Protein AF-A0A0J6SQS8-F1 (afdb_monomer_lite)

Structure (mmCIF, N/CA/C/O backbone):
data_AF-A0A0J6SQS8-F1
#
_entry.id   AF-A0A0J6SQS8-F1
#
loop_
_atom_site.group_PDB
_atom_site.id
_atom_site.type_symbol
_atom_site.label_atom_id
_atom_site.label_alt_id
_atom_site.label_comp_id
_atom_site.label_asym_id
_atom_site.label_entity_id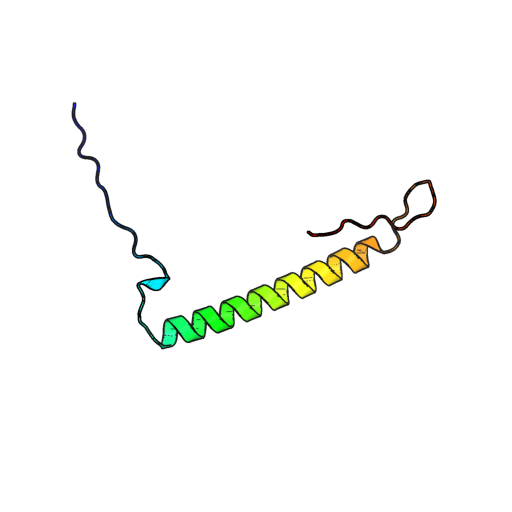
_atom_site.label_seq_id
_atom_site.pdbx_PDB_ins_code
_atom_site.Cartn_x
_atom_site.Cartn_y
_atom_site.Cartn_z
_atom_site.occupancy
_atom_site.B_iso_or_equiv
_atom_site.auth_seq_id
_atom_site.auth_comp_id
_atom_site.auth_asym_id
_atom_site.auth_atom_id
_atom_site.pdbx_PDB_model_num
ATOM 1 N N . MET A 1 1 ? 45.751 2.594 8.719 1.00 46.53 1 MET A N 1
ATOM 2 C CA . MET A 1 1 ? 45.156 1.405 8.070 1.00 46.53 1 MET A CA 1
ATOM 3 C C . MET A 1 1 ? 43.972 1.910 7.270 1.00 46.53 1 MET A C 1
ATOM 5 O O . MET A 1 1 ? 42.856 1.922 7.773 1.00 46.53 1 MET A O 1
ATOM 9 N N . ASP A 1 2 ? 44.242 2.418 6.072 1.00 69.94 2 ASP A N 1
ATOM 10 C CA . ASP A 1 2 ? 43.232 3.034 5.213 1.00 69.94 2 ASP A CA 1
ATOM 11 C C . ASP A 1 2 ? 42.569 1.935 4.385 1.00 69.94 2 ASP A C 1
ATOM 13 O O . ASP A 1 2 ? 43.138 1.425 3.422 1.00 69.94 2 ASP A O 1
ATOM 17 N N . SER A 1 3 ? 41.390 1.496 4.824 1.00 71.56 3 SER A N 1
ATOM 18 C CA . SER A 1 3 ? 40.587 0.545 4.052 1.00 71.56 3 SER A CA 1
ATOM 19 C C . SER A 1 3 ? 39.949 1.287 2.873 1.00 71.56 3 SER A C 1
ATOM 21 O O . SER A 1 3 ? 39.376 2.356 3.091 1.00 71.56 3 SER A O 1
ATOM 23 N N . PRO A 1 4 ? 40.020 0.771 1.633 1.00 77.56 4 PRO A N 1
ATOM 24 C CA . PRO A 1 4 ? 39.434 1.458 0.491 1.00 77.56 4 PRO A CA 1
ATOM 25 C C . PRO A 1 4 ? 37.904 1.433 0.597 1.00 77.56 4 PRO A C 1
ATOM 27 O O . PRO A 1 4 ? 37.275 0.376 0.525 1.00 77.56 4 PRO A O 1
ATOM 30 N N . THR A 1 5 ? 37.295 2.606 0.769 1.00 81.06 5 THR A N 1
ATOM 31 C CA . THR A 1 5 ? 35.838 2.771 0.739 1.00 81.06 5 THR A CA 1
ATOM 32 C C . THR A 1 5 ? 35.331 2.517 -0.679 1.00 81.06 5 THR A C 1
ATOM 34 O O . THR A 1 5 ? 35.584 3.308 -1.588 1.00 81.06 5 THR A O 1
ATOM 37 N N . ASN A 1 6 ? 34.604 1.418 -0.882 1.00 85.56 6 ASN A N 1
ATOM 38 C CA . ASN A 1 6 ? 33.980 1.108 -2.165 1.00 85.56 6 ASN A CA 1
ATOM 39 C C . ASN A 1 6 ? 32.653 1.871 -2.298 1.00 85.56 6 ASN A C 1
ATOM 41 O O . ASN A 1 6 ? 31.640 1.476 -1.720 1.00 85.56 6 ASN A O 1
ATOM 45 N N . ILE A 1 7 ? 32.670 2.983 -3.034 1.00 85.94 7 ILE A N 1
ATOM 46 C CA . ILE A 1 7 ? 31.472 3.777 -3.319 1.00 85.94 7 ILE A CA 1
ATOM 47 C C . ILE A 1 7 ? 30.902 3.333 -4.668 1.00 85.94 7 ILE A C 1
ATOM 49 O O . ILE A 1 7 ? 31.418 3.697 -5.724 1.00 85.94 7 ILE A O 1
ATOM 53 N N . VAL A 1 8 ? 29.804 2.579 -4.628 1.00 86.56 8 VAL A N 1
ATOM 54 C CA . VAL A 1 8 ? 29.021 2.211 -5.814 1.00 86.56 8 VAL A CA 1
ATOM 55 C C . VAL A 1 8 ? 27.825 3.150 -5.918 1.00 86.56 8 VAL A C 1
ATOM 57 O O . VAL A 1 8 ? 27.047 3.284 -4.974 1.00 86.56 8 VAL A O 1
ATOM 60 N N . ARG A 1 9 ? 27.659 3.807 -7.069 1.00 83.38 9 ARG A N 1
ATOM 61 C CA . ARG A 1 9 ? 26.468 4.624 -7.324 1.00 83.38 9 ARG A CA 1
ATOM 62 C C . ARG A 1 9 ? 25.283 3.716 -7.635 1.00 83.38 9 ARG A C 1
ATOM 64 O O . ARG A 1 9 ? 25.341 2.922 -8.571 1.00 83.38 9 ARG A O 1
ATOM 71 N N . LEU A 1 10 ? 24.212 3.859 -6.862 1.00 84.44 10 LEU A N 1
ATOM 72 C CA . LEU A 1 10 ? 22.930 3.237 -7.170 1.00 84.44 10 LEU A CA 1
ATOM 73 C C . LEU A 1 10 ? 22.238 4.058 -8.256 1.00 84.44 10 LEU A C 1
ATOM 75 O O . LEU A 1 10 ? 22.086 5.273 -8.110 1.00 84.44 10 LEU A O 1
ATOM 79 N N . ARG A 1 11 ? 21.823 3.386 -9.333 1.00 80.75 11 ARG A N 1
ATOM 80 C CA . ARG A 1 11 ? 20.973 4.004 -10.353 1.00 80.75 11 ARG A CA 1
ATOM 81 C C . ARG A 1 11 ? 19.638 4.385 -9.738 1.00 80.75 11 ARG A C 1
ATOM 83 O O . ARG A 1 11 ? 19.037 3.574 -9.030 1.00 80.75 11 ARG A O 1
ATOM 90 N N . GLN A 1 12 ? 19.202 5.609 -10.004 1.00 83.81 12 GLN A N 1
ATOM 91 C CA . GLN A 1 12 ? 17.910 6.087 -9.522 1.00 83.81 12 GLN A CA 1
ATOM 92 C C . GLN A 1 12 ? 16.782 5.488 -10.363 1.00 83.81 12 GLN A C 1
ATOM 94 O O . GLN A 1 12 ? 16.987 5.086 -11.510 1.00 83.81 12 GLN A O 1
ATOM 99 N N . ALA A 1 13 ? 15.585 5.383 -9.789 1.00 75.75 13 ALA A N 1
ATOM 100 C CA . ALA A 1 13 ? 14.459 4.759 -10.478 1.00 75.75 13 ALA A CA 1
ATOM 101 C C . ALA A 1 13 ? 14.109 5.511 -11.774 1.00 75.75 13 ALA A C 1
ATOM 103 O O . ALA A 1 13 ? 13.800 4.874 -12.783 1.00 75.75 13 ALA A O 1
ATOM 104 N N . GLU A 1 14 ? 14.232 6.837 -11.750 1.00 78.88 14 GLU A N 1
ATOM 105 C CA . GLU A 1 14 ? 13.973 7.775 -12.844 1.00 78.88 14 GLU A CA 1
ATOM 106 C C . GLU A 1 14 ? 15.029 7.713 -13.961 1.00 78.88 14 GLU A C 1
ATOM 108 O O . GLU A 1 14 ? 14.782 8.196 -15.059 1.00 78.88 14 GLU A O 1
ATOM 113 N N . GLU A 1 15 ? 16.193 7.101 -13.714 1.00 80.88 15 GLU A N 1
ATOM 114 C CA . GLU A 1 15 ? 17.243 6.904 -14.727 1.00 80.88 15 GLU A CA 1
ATOM 115 C C . GLU A 1 15 ? 16.978 5.684 -15.630 1.00 80.88 15 GLU A C 1
ATOM 117 O O . GLU A 1 15 ? 17.726 5.441 -16.580 1.00 80.88 15 GLU A O 1
ATOM 122 N N . ILE A 1 16 ? 15.942 4.888 -15.334 1.00 80.44 16 ILE A N 1
ATOM 123 C CA . ILE A 1 16 ? 15.551 3.727 -16.141 1.00 80.44 16 ILE A CA 1
ATOM 124 C C . ILE A 1 16 ? 14.566 4.183 -17.222 1.00 80.44 16 ILE A C 1
ATOM 126 O O . ILE A 1 16 ? 13.358 4.197 -16.998 1.00 80.44 16 ILE A O 1
ATOM 130 N N . ASP A 1 17 ? 15.092 4.523 -18.399 1.00 80.12 17 ASP A N 1
ATOM 131 C CA . ASP A 1 17 ? 14.302 4.864 -19.590 1.00 80.12 17 ASP A CA 1
ATOM 132 C C . ASP A 1 17 ? 13.921 3.594 -20.375 1.00 80.12 17 ASP A C 1
ATOM 134 O O . ASP A 1 17 ? 14.421 3.317 -21.466 1.00 80.12 17 ASP A O 1
ATOM 138 N N . ASP A 1 18 ? 13.090 2.752 -19.753 1.00 87.88 18 ASP A N 1
ATOM 139 C CA . ASP A 1 18 ? 12.493 1.568 -20.379 1.00 87.88 18 ASP A CA 1
ATOM 140 C C . ASP A 1 18 ? 10.956 1.702 -20.395 1.00 87.88 18 ASP A C 1
ATOM 142 O O . ASP A 1 18 ? 10.325 1.687 -19.329 1.00 87.88 18 ASP A O 1
ATOM 146 N N . PRO A 1 19 ? 10.317 1.795 -21.579 1.00 89.38 19 PRO A N 1
ATOM 147 C CA . PRO A 1 19 ? 8.872 1.996 -21.690 1.00 89.38 19 PRO A CA 1
ATOM 148 C C . PRO A 1 19 ? 8.036 0.922 -20.983 1.00 89.38 19 PRO A C 1
ATOM 150 O O . PRO A 1 19 ? 6.961 1.218 -20.455 1.00 89.38 19 PRO A O 1
ATOM 153 N N . LEU A 1 20 ? 8.512 -0.329 -20.950 1.00 94.38 20 LEU A N 1
ATOM 154 C CA . LEU A 1 20 ? 7.811 -1.411 -20.261 1.00 94.38 20 LEU A CA 1
ATOM 155 C C . LEU A 1 20 ? 7.867 -1.222 -18.739 1.00 94.38 20 LEU A C 1
ATOM 157 O O . LEU A 1 20 ? 6.844 -1.358 -18.062 1.00 94.38 20 LEU A O 1
ATOM 161 N N . THR A 1 21 ? 9.034 -0.857 -18.210 1.00 90.25 21 THR A N 1
ATOM 162 C CA . THR A 1 21 ? 9.237 -0.540 -16.793 1.00 90.25 21 THR A CA 1
ATOM 163 C C . THR A 1 21 ? 8.322 0.595 -16.341 1.00 90.25 21 THR A C 1
ATOM 165 O O . THR A 1 21 ? 7.695 0.484 -15.284 1.00 90.25 21 THR A O 1
ATOM 168 N N . GLU A 1 22 ? 8.152 1.642 -17.149 1.00 91.19 22 GLU A N 1
ATOM 169 C CA . GLU A 1 22 ? 7.245 2.744 -16.809 1.00 91.19 22 GLU A CA 1
ATOM 170 C C . GLU A 1 22 ? 5.778 2.313 -16.737 1.00 91.19 22 GLU A C 1
ATOM 172 O O . GLU A 1 22 ? 5.068 2.651 -15.781 1.00 91.19 22 GLU A O 1
ATOM 177 N N . VAL A 1 23 ? 5.322 1.486 -17.681 1.00 94.69 23 VAL A N 1
ATOM 178 C CA . VAL A 1 23 ? 3.964 0.923 -17.643 1.00 94.69 23 VAL A CA 1
ATOM 179 C C . VAL A 1 23 ? 3.762 0.053 -16.401 1.00 94.69 23 VAL A C 1
ATOM 181 O O . VAL A 1 23 ? 2.731 0.170 -15.729 1.00 94.69 23 VAL A O 1
ATOM 184 N N . LEU A 1 24 ? 4.731 -0.804 -16.069 1.00 94.75 24 LEU A N 1
ATOM 185 C CA . LEU A 1 24 ? 4.657 -1.676 -14.896 1.00 94.75 24 LEU A CA 1
ATOM 186 C C . LEU A 1 24 ? 4.625 -0.869 -13.597 1.00 94.75 24 LEU A C 1
ATOM 188 O O . LEU A 1 24 ? 3.769 -1.123 -12.751 1.00 94.75 24 LEU A O 1
ATOM 192 N N . ARG A 1 25 ? 5.475 0.153 -13.459 1.00 93.12 25 ARG A N 1
ATOM 193 C CA . ARG A 1 25 ? 5.471 1.050 -12.295 1.00 93.12 25 ARG A CA 1
ATOM 194 C C . ARG A 1 25 ? 4.162 1.812 -12.168 1.00 93.12 25 ARG A C 1
ATOM 196 O O . ARG A 1 25 ? 3.602 1.886 -11.078 1.00 93.12 25 ARG A O 1
ATOM 203 N N . ALA A 1 26 ? 3.646 2.357 -13.268 1.00 94.88 26 ALA A N 1
ATOM 204 C CA . ALA A 1 26 ? 2.374 3.070 -13.260 1.00 94.88 26 ALA A CA 1
ATOM 205 C C . ALA A 1 26 ? 1.219 2.164 -12.812 1.00 94.88 26 ALA A C 1
ATOM 207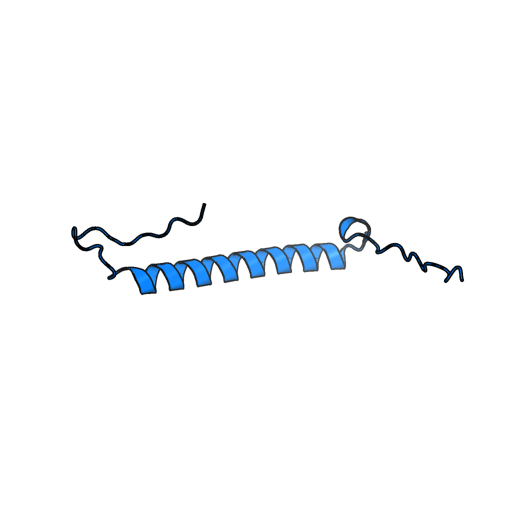 O O . ALA A 1 26 ? 0.388 2.580 -12.005 1.00 94.88 26 ALA A O 1
ATOM 208 N N . ARG A 1 27 ? 1.184 0.915 -13.289 1.00 97.00 27 ARG A N 1
ATOM 209 C CA . ARG A 1 27 ? 0.184 -0.071 -12.861 1.00 97.00 27 ARG A CA 1
ATOM 210 C C . ARG A 1 27 ? 0.364 -0.479 -11.402 1.00 97.00 27 ARG A C 1
ATOM 212 O O . ARG A 1 27 ? -0.616 -0.473 -10.668 1.00 97.00 27 ARG A O 1
ATOM 219 N N . ALA A 1 28 ? 1.591 -0.765 -10.969 1.00 97.56 28 ALA A N 1
ATOM 220 C CA . ALA A 1 28 ? 1.890 -1.119 -9.585 1.00 97.56 28 ALA A CA 1
ATOM 221 C C . ALA A 1 28 ? 1.472 -0.008 -8.612 1.00 97.56 28 ALA A C 1
ATOM 223 O O . ALA A 1 28 ? 0.796 -0.288 -7.631 1.00 97.56 28 ALA A O 1
ATOM 224 N N . ARG A 1 29 ? 1.773 1.262 -8.922 1.00 97.19 29 ARG A N 1
ATOM 225 C CA . ARG A 1 29 ? 1.328 2.415 -8.118 1.00 97.19 29 ARG A CA 1
ATOM 226 C C . ARG A 1 29 ? -0.192 2.465 -7.964 1.00 97.19 29 ARG A C 1
ATOM 228 O O . ARG A 1 29 ? -0.678 2.692 -6.864 1.00 97.19 29 ARG A O 1
ATOM 235 N N . ARG A 1 30 ? -0.938 2.221 -9.046 1.00 98.19 30 ARG A N 1
ATOM 236 C CA . ARG A 1 30 ? -2.411 2.183 -9.005 1.00 98.19 30 ARG A CA 1
ATOM 237 C C . ARG A 1 30 ? -2.932 1.028 -8.154 1.00 98.19 30 ARG A C 1
ATOM 239 O O . ARG A 1 30 ? -3.837 1.241 -7.361 1.00 98.19 30 ARG A O 1
ATOM 246 N N . LEU A 1 31 ? -2.348 -0.162 -8.295 1.00 98.44 31 LEU A N 1
ATOM 247 C CA . LEU A 1 31 ? -2.729 -1.328 -7.492 1.00 98.44 31 LEU A CA 1
ATOM 248 C C . LEU A 1 31 ? -2.452 -1.106 -6.003 1.00 98.44 31 LEU A C 1
ATOM 250 O O . LEU A 1 31 ? -3.288 -1.440 -5.173 1.00 98.44 31 LEU A O 1
ATOM 254 N N . LEU A 1 32 ? -1.307 -0.508 -5.668 1.00 98.31 32 LEU A N 1
ATOM 255 C CA . LEU A 1 32 ? -0.973 -0.167 -4.288 1.00 98.31 32 LEU A CA 1
ATOM 256 C C . LEU A 1 32 ? -1.936 0.876 -3.716 1.00 98.31 32 LEU A C 1
ATOM 258 O O . LEU A 1 32 ? -2.400 0.701 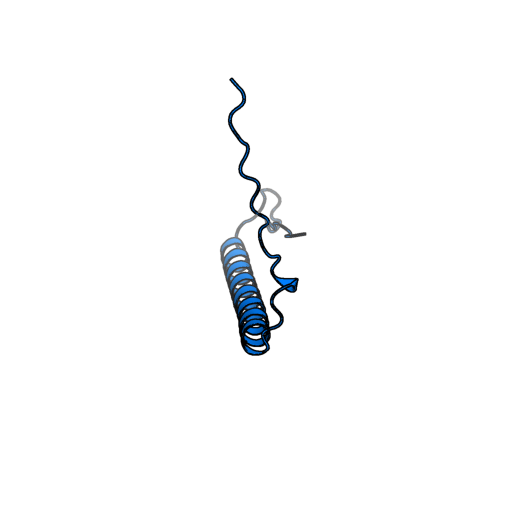-2.598 1.00 98.31 32 LEU A O 1
ATOM 262 N N . ALA A 1 33 ? -2.281 1.916 -4.481 1.00 98.12 33 ALA A N 1
ATOM 263 C CA . ALA A 1 33 ? -3.262 2.911 -4.046 1.00 98.12 33 ALA A CA 1
ATOM 264 C C . ALA A 1 33 ? -4.624 2.268 -3.739 1.00 98.12 33 ALA A C 1
ATOM 266 O O . ALA A 1 33 ? -5.165 2.469 -2.659 1.00 98.12 33 ALA A O 1
ATOM 267 N N . GLN A 1 34 ? -5.117 1.412 -4.638 1.00 98.12 34 GLN A N 1
ATOM 268 C CA . GLN A 1 34 ? -6.371 0.679 -4.435 1.00 98.12 34 GLN A CA 1
ATOM 269 C C . GLN A 1 34 ? -6.327 -0.235 -3.206 1.00 98.12 34 GLN A C 1
ATOM 271 O O . GLN A 1 34 ? -7.294 -0.308 -2.454 1.00 98.12 34 GLN A O 1
ATOM 276 N N . ALA A 1 35 ? -5.210 -0.935 -2.989 1.00 98.12 35 ALA A N 1
ATOM 277 C CA . ALA A 1 35 ? -5.048 -1.796 -1.822 1.00 98.12 35 ALA A CA 1
ATOM 278 C C . ALA A 1 35 ? -5.080 -0.991 -0.513 1.00 98.12 35 ALA A C 1
ATOM 280 O O . ALA A 1 35 ? -5.757 -1.392 0.429 1.00 98.12 35 ALA A O 1
ATOM 281 N N . VAL A 1 36 ? -4.400 0.160 -0.479 1.00 97.00 36 VAL A N 1
ATOM 282 C CA . VAL A 1 36 ? -4.394 1.063 0.682 1.00 97.00 36 VAL A CA 1
ATOM 283 C C . VAL A 1 36 ? -5.785 1.640 0.943 1.00 97.00 36 VAL A C 1
ATOM 285 O O . VAL A 1 36 ? -6.208 1.698 2.093 1.00 97.00 36 VAL A O 1
ATOM 288 N N . GLU A 1 37 ? -6.515 2.035 -0.102 1.00 96.81 37 GLU A N 1
ATOM 289 C CA . GLU A 1 37 ? -7.897 2.515 0.025 1.00 96.81 37 GLU A CA 1
ATOM 290 C C . GLU A 1 37 ? -8.806 1.442 0.635 1.00 96.81 37 GLU A C 1
ATOM 292 O O . GLU A 1 37 ? -9.545 1.725 1.578 1.00 96.81 37 GLU A O 1
ATOM 297 N N . PHE A 1 38 ? -8.701 0.200 0.159 1.00 97.88 38 PHE A N 1
ATOM 298 C CA . PHE A 1 38 ? -9.484 -0.915 0.688 1.00 97.88 38 PHE A CA 1
ATOM 299 C C . PHE A 1 38 ? -9.131 -1.237 2.147 1.00 97.88 38 PHE A C 1
ATOM 301 O O . PHE A 1 38 ? -10.013 -1.485 2.969 1.00 97.88 38 PHE A O 1
ATOM 308 N N . GLU A 1 39 ? -7.844 -1.213 2.493 1.00 96.31 39 GLU A N 1
ATOM 309 C CA . GLU A 1 39 ? -7.393 -1.426 3.869 1.00 96.31 39 GLU A CA 1
ATOM 310 C C . GLU A 1 39 ? -7.886 -0.313 4.805 1.00 96.31 39 GLU A C 1
ATOM 312 O O . GLU A 1 39 ? -8.362 -0.595 5.907 1.00 96.31 39 GLU A O 1
ATOM 317 N N . ALA A 1 40 ? -7.840 0.944 4.354 1.00 93.88 40 ALA A N 1
ATOM 318 C CA . ALA A 1 40 ? -8.351 2.081 5.108 1.00 93.88 40 ALA A CA 1
ATOM 319 C C . ALA A 1 40 ? -9.868 1.986 5.327 1.00 93.88 40 ALA A C 1
ATOM 321 O O . ALA A 1 40 ? -10.339 2.224 6.440 1.00 93.88 40 ALA A O 1
ATOM 322 N N . GLU A 1 41 ? -10.635 1.598 4.305 1.00 93.88 41 GLU A N 1
ATOM 323 C CA . GLU A 1 41 ? -12.077 1.367 4.431 1.00 93.88 41 GLU A CA 1
ATOM 324 C C . GLU A 1 41 ? -12.370 0.270 5.460 1.00 93.88 41 GLU A C 1
ATOM 326 O O . GLU A 1 41 ? -13.129 0.499 6.404 1.00 93.88 41 GLU A O 1
ATOM 331 N N . ALA A 1 42 ? -11.702 -0.881 5.347 1.00 94.75 42 ALA A N 1
ATOM 332 C CA . ALA A 1 42 ? -11.863 -1.986 6.288 1.00 94.75 42 ALA A CA 1
ATOM 333 C C . ALA A 1 42 ? -11.535 -1.570 7.732 1.00 94.75 42 ALA A C 1
ATOM 335 O O . ALA A 1 42 ? -12.256 -1.932 8.667 1.00 94.75 42 ALA A O 1
ATOM 336 N N . PHE A 1 43 ? -10.479 -0.774 7.920 1.00 91.00 43 PHE A N 1
ATOM 337 C CA . PHE A 1 43 ? -10.111 -0.232 9.224 1.00 91.00 43 PHE A CA 1
ATOM 338 C C . PHE A 1 43 ? -11.194 0.700 9.781 1.00 91.00 43 PHE A C 1
ATOM 340 O O . PHE A 1 43 ? -11.594 0.559 10.936 1.00 91.00 43 PHE A O 1
ATOM 347 N N . LEU A 1 44 ? -11.713 1.627 8.973 1.00 89.06 44 LEU A N 1
ATOM 348 C CA . LEU A 1 44 ? -12.766 2.549 9.403 1.00 89.06 44 LEU A CA 1
ATOM 349 C C . LEU A 1 44 ? -14.065 1.812 9.752 1.00 89.06 44 LEU A C 1
ATOM 351 O O . LEU A 1 44 ? -14.673 2.118 10.779 1.00 89.06 44 LEU A O 1
ATOM 355 N N . THR A 1 45 ? -14.458 0.809 8.961 1.00 91.75 45 THR A N 1
ATOM 356 C CA . THR A 1 45 ? -15.611 -0.052 9.263 1.00 91.75 45 THR A CA 1
ATOM 357 C C . THR A 1 45 ? -15.426 -0.785 10.588 1.00 91.75 45 THR A C 1
ATOM 359 O O . THR A 1 45 ? -16.329 -0.779 11.421 1.00 91.75 45 THR A O 1
ATOM 362 N N . ALA A 1 46 ? -14.247 -1.360 10.842 1.00 90.56 46 ALA A N 1
ATOM 363 C CA . ALA A 1 46 ? -13.968 -2.055 12.101 1.00 90.56 46 ALA A CA 1
ATOM 364 C C . ALA A 1 46 ? -14.068 -1.138 13.338 1.00 90.56 46 ALA A C 1
ATOM 366 O O . ALA A 1 46 ? -14.337 -1.608 14.443 1.00 90.56 46 ALA A O 1
ATOM 367 N N . MET A 1 47 ? -13.869 0.171 13.163 1.00 88.44 47 MET A N 1
ATOM 368 C CA . MET A 1 47 ? -13.858 1.159 14.246 1.00 88.44 47 MET A CA 1
ATOM 369 C C . MET A 1 47 ? -15.201 1.884 14.437 1.00 88.44 47 MET A C 1
ATOM 371 O O . MET A 1 47 ? -15.337 2.656 15.389 1.00 88.44 47 MET A O 1
ATOM 375 N N . GLN A 1 48 ? -16.200 1.641 13.579 1.00 87.69 48 GLN A N 1
ATOM 376 C CA . GLN A 1 48 ? -17.448 2.418 13.511 1.00 87.69 48 GLN A CA 1
ATOM 377 C C . GLN A 1 48 ? -18.239 2.471 14.835 1.00 87.69 48 GLN A C 1
ATOM 379 O O . GLN A 1 48 ? -18.877 3.478 15.157 1.00 87.69 48 GLN A O 1
ATOM 384 N N . ASP A 1 49 ? -18.177 1.394 15.621 1.00 89.12 49 ASP A N 1
ATOM 385 C CA . ASP A 1 49 ? -18.959 1.238 16.851 1.00 89.12 49 ASP A CA 1
ATOM 386 C C . ASP A 1 49 ? -18.204 1.728 18.094 1.00 89.12 49 ASP A C 1
ATOM 388 O O . ASP A 1 49 ? -18.775 1.830 19.182 1.00 89.12 49 ASP A O 1
ATOM 392 N N . LEU A 1 50 ? -16.923 2.086 17.953 1.00 90.31 50 LEU A N 1
ATOM 393 C CA . LEU A 1 50 ? -16.123 2.570 19.067 1.00 90.31 50 LEU A CA 1
ATOM 394 C C . LEU A 1 50 ? -16.499 4.007 19.421 1.00 90.31 50 LEU A C 1
ATOM 396 O O . LEU A 1 50 ? -16.399 4.937 18.613 1.00 90.31 50 LEU A O 1
ATOM 400 N N . ARG A 1 51 ? -16.883 4.198 20.685 1.00 89.31 51 ARG A N 1
ATOM 401 C CA . ARG A 1 51 ? -17.253 5.501 21.239 1.00 89.31 51 ARG A CA 1
ATOM 402 C C . ARG A 1 51 ? -16.281 5.960 22.316 1.00 89.31 51 ARG A C 1
ATOM 404 O O . ARG A 1 51 ? -15.698 5.168 23.056 1.00 89.31 51 ARG A O 1
ATOM 411 N N . LEU A 1 52 ? -16.097 7.270 22.391 1.00 86.75 52 LEU A N 1
ATOM 412 C CA . LEU A 1 52 ? -15.503 7.938 23.542 1.00 86.75 52 LEU A CA 1
ATOM 413 C C . LEU A 1 52 ? -16.490 7.909 24.728 1.00 86.75 52 LEU A C 1
ATOM 415 O O . LEU A 1 52 ? -17.689 7.721 24.517 1.00 86.75 52 LEU A O 1
ATOM 419 N N . PRO A 1 53 ? -16.024 8.124 25.973 1.00 90.19 53 PRO A N 1
ATOM 420 C CA . PRO A 1 53 ? -16.901 8.180 27.149 1.00 90.19 53 PRO A CA 1
ATOM 421 C C . PRO A 1 53 ? -18.001 9.251 27.069 1.00 90.19 53 PRO A C 1
ATOM 423 O O . PRO A 1 53 ? -19.012 9.148 27.752 1.00 90.19 53 PRO A O 1
ATOM 426 N N . ASP A 1 54 ? -17.813 10.267 26.223 1.00 91.12 54 ASP A N 1
ATOM 427 C CA . ASP A 1 54 ? -18.783 11.329 25.938 1.00 91.12 54 ASP A CA 1
ATOM 428 C C . ASP A 1 54 ? -19.777 10.971 24.809 1.00 91.12 54 ASP A C 1
ATOM 430 O 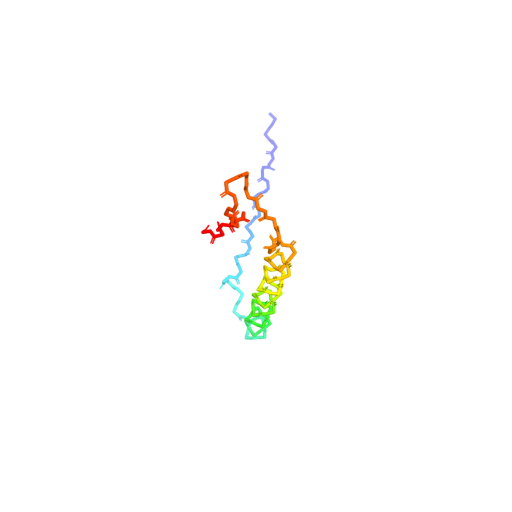O . ASP A 1 54 ? -20.579 11.806 24.397 1.00 91.12 54 ASP A O 1
ATOM 434 N N . GLY A 1 55 ? -19.731 9.736 24.293 1.00 86.12 55 GLY A N 1
ATOM 435 C CA . GLY A 1 55 ? -20.646 9.206 23.278 1.00 86.12 55 GLY A CA 1
ATOM 436 C C . GLY A 1 55 ? -20.258 9.496 21.823 1.00 86.12 55 GLY A C 1
ATOM 437 O O . GLY A 1 55 ? -20.908 8.974 20.907 1.00 86.12 55 GLY A O 1
ATOM 438 N N . ARG A 1 56 ? -19.198 10.278 21.571 1.00 87.44 56 ARG A N 1
ATOM 439 C CA . ARG A 1 56 ? -18.733 10.591 20.207 1.00 87.44 56 ARG A CA 1
ATOM 440 C C . ARG A 1 56 ? -18.037 9.402 19.552 1.00 87.44 56 ARG A C 1
ATOM 442 O O . ARG A 1 56 ? -17.416 8.589 20.233 1.00 87.44 56 ARG A O 1
ATOM 449 N N . ALA A 1 57 ? -18.118 9.320 18.224 1.00 84.00 57 ALA A N 1
ATOM 450 C CA . ALA A 1 57 ? -17.347 8.349 17.453 1.00 84.00 57 ALA A CA 1
ATOM 451 C C . ALA A 1 57 ? -15.846 8.575 17.671 1.00 84.00 57 ALA A C 1
ATOM 453 O O . ALA A 1 57 ? -15.359 9.707 17.606 1.00 84.00 57 ALA A O 1
ATOM 454 N N . ARG A 1 58 ? -15.112 7.494 17.933 1.00 79.94 58 ARG A N 1
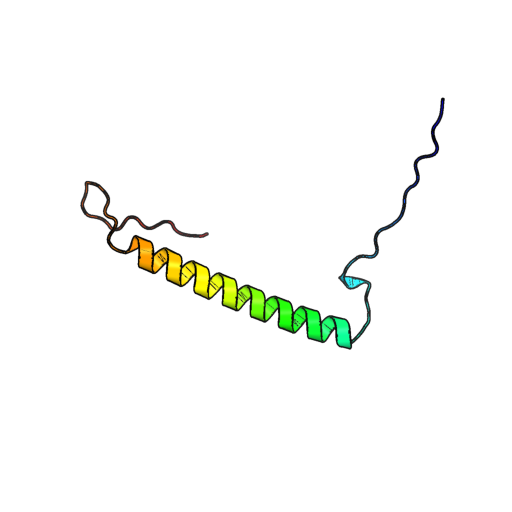ATOM 455 C CA . ARG A 1 58 ? -13.655 7.530 18.033 1.00 79.94 58 ARG A CA 1
ATOM 456 C C . ARG A 1 58 ? -13.071 7.476 16.617 1.00 79.94 58 ARG A C 1
ATOM 458 O O . ARG A 1 58 ? -12.747 6.406 16.120 1.00 79.94 58 ARG A O 1
ATOM 465 N N . LEU A 1 59 ? -12.961 8.632 15.966 1.00 73.06 59 LEU A N 1
ATOM 466 C C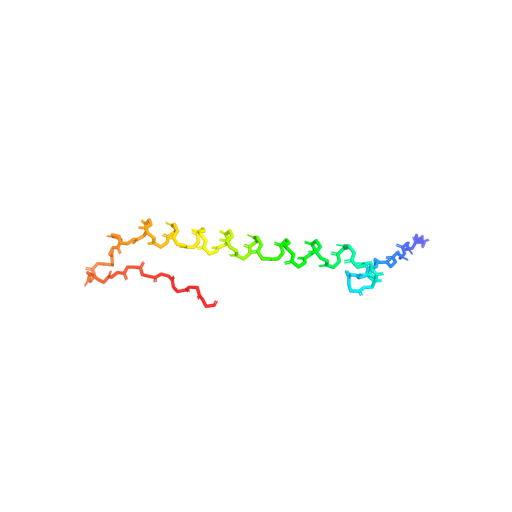A . LEU A 1 59 ? -12.324 8.758 14.651 1.00 73.06 59 LEU A CA 1
ATOM 467 C C . LEU A 1 59 ? -10.829 9.059 14.809 1.00 73.06 59 LEU A C 1
ATOM 469 O O . LEU A 1 59 ? -10.454 9.969 15.548 1.00 73.06 59 LEU A O 1
ATOM 473 N N . VAL A 1 60 ? -9.984 8.324 14.086 1.00 66.94 60 VAL A N 1
ATOM 474 C CA . VAL A 1 60 ? -8.589 8.708 13.836 1.00 66.94 60 VAL A CA 1
ATOM 475 C C . VAL A 1 60 ? -8.535 9.234 12.407 1.00 66.94 60 VAL A C 1
ATOM 477 O O . VAL A 1 60 ? -8.765 8.485 11.464 1.00 66.94 60 VAL A O 1
ATOM 480 N N . SER A 1 61 ? -8.294 10.534 12.247 1.00 60.44 61 SER A N 1
ATOM 481 C CA . SER A 1 61 ? -8.090 11.139 10.929 1.00 60.44 61 SER A CA 1
ATOM 482 C C . SER A 1 61 ? -6.682 10.807 10.446 1.00 60.44 61 SER A C 1
ATOM 484 O O . SER A 1 61 ? -5.715 11.217 11.088 1.00 60.44 61 SER A O 1
ATOM 486 N N . CYS A 1 62 ? -6.558 10.112 9.317 1.00 56.38 62 CYS A N 1
ATOM 487 C CA . CYS A 1 62 ? -5.312 10.086 8.554 1.00 56.38 62 CYS A CA 1
ATOM 488 C C . CYS A 1 62 ? -5.176 11.446 7.853 1.00 56.38 62 CYS A C 1
ATOM 490 O O . CYS A 1 62 ? -5.968 11.750 6.963 1.00 56.38 62 CYS A O 1
ATOM 492 N N . VAL A 1 63 ? -4.244 12.286 8.311 1.00 49.66 63 VAL A N 1
ATOM 493 C CA . VAL A 1 63 ? -3.793 13.498 7.601 1.00 49.66 63 VAL A CA 1
ATOM 494 C C . VAL A 1 63 ? -2.405 13.230 7.051 1.00 49.66 63 VAL A C 1
ATOM 496 O O . VAL A 1 63 ? -1.600 12.652 7.816 1.00 49.66 63 VAL A O 1
#

Organism: NCBI:txid270351

pLDDT: mean 86.26, std 11.54, range [46.53, 98.44]

Foldseek 3Di:
DDDDDDDDDDDDPVNPPDPVSVVVVVVVVVVVVVVVVVVVVVVCVVQQPDADPVGDRPDDDDD

Radius of gyration: 22.48 Å; chains: 1; bounding box: 66×16×49 Å

Sequence (63 aa):
MDSPTNIVRLRQAEEIDDPLTEVLRARARRLLAQAVEFEAEAFLTAMQDLRLPDGRARLVSCV

Secondary structure (DSSP, 8-state):
-------PPPPPGGG---HHHHHHHHHHHHHHHHHHHHHHHHHHHHHTT-B-TTS-B------